Protein AF-A0A154PK71-F1 (afdb_monomer)

Nearest PDB structures (foldseek):
  6tb3-assembly1_N  TM=2.633E-01  e=9.231E+00  Saccharomyces cerevisiae S288C

Mean predicted aligned error: 16.27 Å

Foldseek 3Di:
DDDDDDDPPDDDDDDDPPPPPPPPPDDDDDDDDDDDDDDDPDPPDPQDFADCVLCVPPLRVVFWDDDPDRQWIAGNQLRDIDGRDPVVSVVVCPDPSN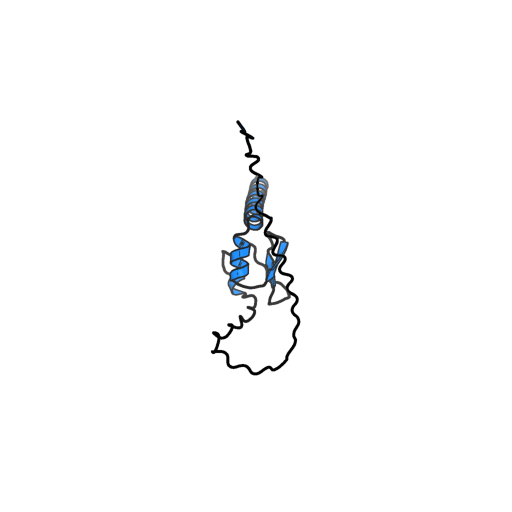VVSVVVVVVVVVVVVVVVVD

Sequence (118 aa):
MNEKSDCDSGMAVPGPSSANKSFDIENDSNNGSSMLSPSPPKKITKRQKFRDAWLQDPNFTSWLQKCENPFRAKCTVCNSIFTAGKSDLLKHMKTVIHRINIQNRIVDEKFRKQYEER

Structure (mmCIF, N/CA/C/O backbone):
data_AF-A0A154PK71-F1
#
_entry.id   AF-A0A154PK71-F1
#
loop_
_atom_site.group_PDB
_atom_site.id
_atom_site.type_symbol
_atom_site.label_atom_id
_atom_site.label_alt_id
_atom_site.label_comp_id
_atom_site.label_asym_id
_atom_site.label_entity_id
_atom_site.label_seq_id
_atom_site.pdbx_PDB_ins_code
_atom_site.Cartn_x
_atom_site.Cartn_y
_atom_site.Cartn_z
_atom_site.occupancy
_atom_site.B_iso_or_equiv
_atom_site.auth_seq_id
_atom_site.auth_comp_id
_atom_site.auth_asym_id
_atom_site.auth_atom_id
_atom_site.pdbx_PDB_model_num
ATOM 1 N N . MET A 1 1 ? 66.478 -0.823 38.690 1.00 44.06 1 MET A N 1
ATOM 2 C CA . MET A 1 1 ? 65.484 -1.751 38.126 1.00 44.06 1 MET A CA 1
ATOM 3 C C . MET A 1 1 ? 64.399 -0.914 37.474 1.00 44.06 1 MET A C 1
ATOM 5 O O . MET A 1 1 ? 63.806 -0.085 38.151 1.00 44.06 1 MET A O 1
ATOM 9 N N . ASN A 1 2 ? 64.260 -1.040 36.154 1.00 45.59 2 ASN A N 1
ATOM 10 C CA . ASN A 1 2 ? 63.160 -0.469 35.380 1.00 45.59 2 ASN A CA 1
ATOM 11 C C . ASN A 1 2 ? 61.887 -1.254 35.680 1.00 45.59 2 ASN A C 1
ATOM 13 O O . ASN A 1 2 ? 61.945 -2.471 35.590 1.00 45.59 2 ASN A O 1
ATOM 17 N N . GLU A 1 3 ? 60.756 -0.578 35.856 1.00 47.34 3 GLU A N 1
ATOM 18 C CA . GLU A 1 3 ? 59.467 -1.104 35.398 1.00 47.34 3 GLU A CA 1
ATOM 19 C C . GLU A 1 3 ? 58.511 0.073 35.159 1.00 47.34 3 GLU A C 1
ATOM 21 O O . GLU A 1 3 ? 57.965 0.682 36.075 1.00 47.34 3 GLU A O 1
ATOM 26 N N . LYS A 1 4 ? 58.417 0.453 33.881 1.00 51.59 4 LYS A N 1
ATOM 27 C CA . LYS A 1 4 ? 57.361 1.294 33.320 1.00 51.59 4 LYS A CA 1
ATOM 28 C C . LYS A 1 4 ? 56.149 0.388 33.122 1.00 51.59 4 LYS A C 1
ATOM 30 O O . LYS A 1 4 ? 56.262 -0.636 32.455 1.00 51.59 4 LYS A O 1
ATOM 35 N N . SER A 1 5 ? 55.021 0.759 33.711 1.00 61.28 5 SER A N 1
ATOM 36 C CA . SER A 1 5 ? 53.728 0.122 33.488 1.00 61.28 5 SER A CA 1
ATOM 37 C C . SER A 1 5 ? 53.016 0.808 32.322 1.00 61.28 5 SER A C 1
ATOM 39 O O . SER A 1 5 ? 52.468 1.898 32.489 1.00 61.28 5 SER A O 1
ATOM 41 N N . ASP A 1 6 ? 53.021 0.163 31.159 1.00 55.19 6 ASP A N 1
ATOM 42 C CA . ASP A 1 6 ? 52.242 0.534 29.977 1.00 55.19 6 ASP A CA 1
ATOM 43 C C . ASP A 1 6 ? 51.052 -0.434 29.825 1.00 55.19 6 ASP A C 1
ATOM 45 O O . ASP A 1 6 ? 51.261 -1.643 29.749 1.00 55.19 6 ASP A O 1
ATOM 49 N N . CYS A 1 7 ? 49.813 0.073 29.751 1.00 50.31 7 CYS A N 1
ATOM 50 C CA . CYS A 1 7 ? 48.718 -0.557 28.987 1.00 50.31 7 CYS A CA 1
ATOM 51 C C . CYS A 1 7 ? 47.533 0.408 28.771 1.00 50.31 7 CYS A C 1
ATOM 53 O O . CYS A 1 7 ? 46.403 0.138 29.172 1.00 50.31 7 CYS A O 1
ATOM 55 N N . ASP A 1 8 ? 47.771 1.531 28.086 1.00 47.09 8 ASP A N 1
ATOM 56 C CA . ASP A 1 8 ? 46.683 2.316 27.487 1.00 47.09 8 ASP A CA 1
ATOM 57 C C . ASP A 1 8 ? 46.187 1.580 26.230 1.00 47.09 8 ASP A C 1
ATOM 59 O O . ASP A 1 8 ? 46.702 1.735 25.122 1.00 47.09 8 ASP A O 1
ATOM 63 N N . SER A 1 9 ? 45.246 0.655 26.426 1.00 60.84 9 SER A N 1
ATOM 64 C CA . SER A 1 9 ? 44.596 -0.056 25.325 1.00 60.84 9 SER A CA 1
ATOM 65 C C . SER A 1 9 ? 43.572 0.867 24.674 1.00 60.84 9 SER A C 1
ATOM 67 O O . SER A 1 9 ? 42.427 0.965 25.117 1.00 60.84 9 SER A O 1
ATOM 69 N N . GLY A 1 10 ? 44.006 1.543 23.611 1.00 48.16 10 GLY A N 1
ATOM 70 C CA . GLY A 1 10 ? 43.154 2.333 22.733 1.00 48.16 10 GLY A CA 1
ATOM 71 C C . GLY A 1 10 ? 41.950 1.534 22.227 1.00 48.16 10 GLY A C 1
ATOM 72 O O . GLY A 1 10 ? 42.079 0.437 21.682 1.00 48.16 10 GLY A O 1
ATOM 73 N N . MET A 1 11 ? 40.757 2.099 22.400 1.00 60.78 11 MET A N 1
ATOM 74 C CA . MET A 1 11 ? 39.516 1.528 21.883 1.00 60.78 11 MET A CA 1
ATOM 75 C C . MET A 1 11 ? 39.379 1.860 20.393 1.00 60.78 11 MET A C 1
ATOM 77 O O . MET A 1 11 ? 39.078 2.993 20.020 1.00 60.78 11 MET A O 1
ATOM 81 N N . ALA A 1 12 ? 39.589 0.867 19.528 1.00 57.91 12 ALA A N 1
ATOM 82 C CA . ALA A 1 12 ? 39.238 0.961 18.117 1.00 57.91 12 ALA A CA 1
ATOM 83 C C . ALA A 1 12 ? 37.707 0.919 17.965 1.00 57.91 12 ALA A C 1
ATOM 85 O O . ALA A 1 12 ? 37.065 -0.085 18.275 1.00 57.91 12 ALA A O 1
ATOM 86 N N . VAL A 1 13 ? 37.117 2.011 17.480 1.00 65.25 13 VAL A N 1
ATOM 87 C CA . VAL A 1 13 ? 35.697 2.062 17.112 1.00 65.25 13 VAL A CA 1
ATOM 88 C C . VAL A 1 13 ? 35.476 1.367 15.757 1.00 65.25 13 VAL A C 1
ATOM 90 O O . VAL A 1 13 ? 36.173 1.685 14.792 1.00 65.25 13 VAL A O 1
ATOM 93 N N . PRO A 1 14 ? 34.517 0.432 15.622 1.00 55.47 14 PRO A N 1
ATOM 94 C CA . PRO A 1 14 ? 34.108 -0.063 14.312 1.00 55.47 14 PRO A CA 1
ATOM 95 C C . PRO A 1 14 ? 33.351 1.042 13.559 1.00 55.47 14 PRO A C 1
ATOM 97 O O . PRO A 1 14 ? 32.361 1.588 14.044 1.00 55.47 14 PRO A O 1
ATOM 100 N N . GLY A 1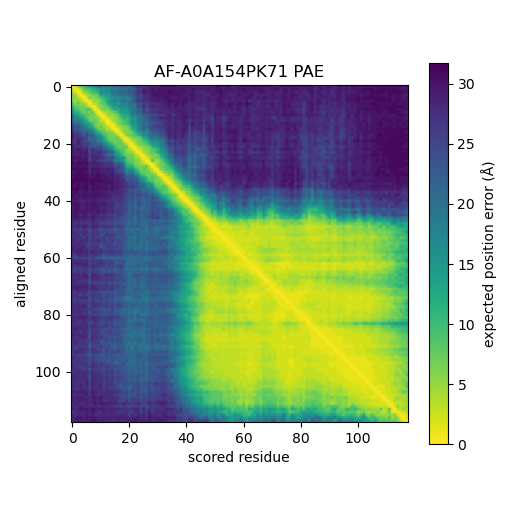 15 ? 33.863 1.397 12.378 1.00 49.34 15 GLY A N 1
ATOM 101 C CA . GLY A 1 15 ? 33.385 2.518 11.572 1.00 49.34 15 GLY A CA 1
ATOM 102 C C . GLY A 1 15 ? 31.966 2.346 11.008 1.00 49.34 15 GLY A C 1
ATOM 103 O O . GLY A 1 15 ? 31.497 1.222 10.808 1.00 49.34 15 GLY A O 1
ATOM 104 N N . PRO A 1 16 ? 31.272 3.453 10.689 1.00 60.41 16 PRO A N 1
ATOM 105 C CA . PRO A 1 16 ? 30.015 3.392 9.964 1.00 60.41 16 PRO A CA 1
ATOM 106 C C . PRO A 1 16 ? 30.269 2.980 8.509 1.00 60.41 16 PRO A C 1
ATOM 108 O O . PRO A 1 16 ? 30.901 3.690 7.725 1.00 60.41 16 PRO A O 1
ATOM 111 N N . SER A 1 17 ? 29.738 1.814 8.147 1.00 56.00 17 SER A N 1
ATOM 112 C CA . SER A 1 17 ? 29.616 1.339 6.772 1.00 56.00 17 SER A CA 1
ATOM 113 C C . SER A 1 17 ? 28.577 2.191 6.029 1.00 56.00 17 SER A C 1
ATOM 115 O O . SER A 1 17 ? 27.419 1.811 5.879 1.00 56.00 17 SER A O 1
ATOM 117 N N . SER A 1 18 ? 28.980 3.381 5.587 1.00 53.34 18 SER A N 1
ATOM 118 C CA . SER A 1 18 ? 28.199 4.199 4.657 1.00 53.34 18 SER A CA 1
ATOM 119 C C . SER A 1 18 ? 28.613 3.846 3.237 1.00 53.34 18 SER A C 1
ATOM 121 O O . SER A 1 18 ? 29.403 4.538 2.608 1.00 53.34 18 SER A O 1
ATOM 123 N N . ALA A 1 19 ? 28.080 2.737 2.727 1.00 53.28 19 ALA A N 1
ATOM 124 C CA . ALA A 1 19 ? 28.101 2.444 1.301 1.00 53.28 19 ALA A CA 1
ATOM 125 C C . ALA A 1 19 ? 27.043 3.311 0.597 1.00 53.28 19 ALA A C 1
ATOM 127 O O . ALA A 1 19 ? 25.947 2.855 0.267 1.00 53.28 19 ALA A O 1
ATOM 128 N N . ASN A 1 20 ? 27.376 4.575 0.363 1.00 59.00 20 ASN A N 1
ATOM 129 C CA . ASN A 1 20 ? 26.742 5.402 -0.655 1.00 59.00 20 ASN A CA 1
ATOM 130 C C . ASN A 1 20 ? 27.105 4.835 -2.036 1.00 59.00 20 ASN A C 1
ATOM 132 O O . ASN A 1 20 ? 28.061 5.254 -2.679 1.00 59.00 20 ASN A O 1
ATOM 136 N N . LYS A 1 21 ? 26.336 3.849 -2.507 1.00 53.25 21 LYS A N 1
ATOM 137 C CA . LYS A 1 21 ? 26.352 3.480 -3.926 1.00 53.25 21 LYS A CA 1
ATOM 138 C C . LYS A 1 21 ? 25.582 4.540 -4.709 1.00 53.25 21 LYS A C 1
ATOM 140 O O . LYS A 1 21 ? 24.389 4.384 -4.965 1.00 53.25 21 LYS A O 1
ATOM 145 N N . SER A 1 22 ? 26.285 5.614 -5.059 1.00 49.53 22 SER A N 1
ATOM 146 C CA . SER A 1 22 ? 25.994 6.418 -6.243 1.00 49.53 22 SER A CA 1
ATOM 147 C C . SER A 1 22 ? 25.923 5.461 -7.432 1.00 49.53 22 SER A C 1
ATOM 149 O O . SER A 1 22 ? 26.888 4.762 -7.735 1.00 49.53 22 SER A O 1
ATOM 151 N N . PHE A 1 23 ? 24.744 5.323 -8.033 1.00 49.03 23 PHE A N 1
ATOM 152 C CA . PHE A 1 23 ? 24.589 4.614 -9.299 1.00 49.03 23 PHE A CA 1
ATOM 153 C C . PHE A 1 23 ? 24.663 5.654 -10.411 1.00 49.03 23 PHE A C 1
ATOM 155 O O . PHE A 1 23 ? 23.636 6.086 -10.931 1.00 49.03 23 PHE A O 1
ATOM 162 N N . ASP A 1 24 ? 25.884 6.047 -10.756 1.00 58.25 24 ASP A N 1
ATOM 163 C CA . ASP A 1 24 ? 26.157 6.716 -12.019 1.00 58.25 24 ASP A CA 1
ATOM 164 C C . ASP A 1 24 ? 26.079 5.646 -13.113 1.00 58.25 24 ASP A C 1
ATOM 166 O O . ASP A 1 24 ? 26.904 4.735 -13.206 1.00 58.25 24 ASP A O 1
ATOM 170 N N . ILE A 1 25 ? 24.992 5.678 -13.884 1.00 61.34 25 ILE A N 1
ATOM 171 C CA . ILE A 1 25 ? 24.861 4.891 -15.109 1.00 61.34 25 ILE A CA 1
ATOM 172 C C . ILE A 1 25 ? 25.498 5.734 -16.210 1.00 61.34 25 ILE A C 1
ATOM 174 O O . ILE A 1 25 ? 24.812 6.487 -16.897 1.00 61.34 25 ILE A O 1
ATOM 178 N N . GLU A 1 26 ? 26.816 5.616 -16.356 1.00 50.03 26 GLU A N 1
ATOM 179 C CA . GLU A 1 26 ? 27.510 6.037 -17.570 1.00 50.03 26 GLU A CA 1
ATOM 180 C C . GLU A 1 26 ? 27.481 4.878 -18.574 1.00 50.03 26 GLU A C 1
ATOM 182 O O . GLU A 1 26 ? 27.973 3.772 -18.334 1.00 50.03 26 GLU A O 1
ATOM 187 N N . ASN A 1 27 ? 26.788 5.126 -19.682 1.00 66.50 27 ASN A N 1
ATOM 188 C CA . ASN A 1 27 ? 26.708 4.259 -20.844 1.00 66.50 27 ASN A CA 1
ATOM 189 C C . ASN A 1 27 ? 27.848 4.638 -21.787 1.00 66.50 27 ASN A C 1
ATOM 191 O O . ASN A 1 27 ? 27.677 5.540 -22.604 1.00 66.50 27 ASN A O 1
ATOM 195 N N . ASP A 1 28 ? 28.962 3.916 -21.701 1.00 48.88 28 ASP A N 1
ATOM 196 C CA . ASP A 1 28 ? 30.014 3.989 -22.708 1.00 48.88 28 ASP A CA 1
ATOM 197 C C . ASP A 1 28 ? 30.233 2.623 -23.357 1.00 48.88 28 ASP A C 1
ATOM 199 O O . ASP A 1 28 ? 30.572 1.621 -22.723 1.00 48.88 28 ASP A O 1
ATOM 203 N N . SER A 1 29 ? 29.964 2.591 -24.660 1.00 70.94 29 SER A N 1
ATOM 204 C CA . SER A 1 29 ? 30.288 1.477 -25.538 1.00 70.94 29 SER A CA 1
ATOM 205 C C . SER A 1 29 ? 31.741 1.623 -25.960 1.00 70.94 29 SER A C 1
ATOM 207 O O . SER A 1 29 ? 32.053 2.511 -26.746 1.00 70.94 29 SER A O 1
ATOM 209 N N . ASN A 1 30 ? 32.627 0.730 -25.518 1.00 64.88 30 ASN A N 1
ATOM 210 C CA . ASN A 1 30 ? 33.881 0.530 -26.236 1.00 64.88 30 ASN A CA 1
ATOM 211 C C . ASN A 1 30 ? 34.349 -0.929 -26.193 1.00 64.88 30 ASN A C 1
ATOM 213 O O . ASN A 1 30 ? 34.361 -1.592 -25.157 1.00 64.88 30 ASN A O 1
ATOM 217 N N . ASN A 1 31 ? 34.679 -1.411 -27.385 1.00 65.38 31 ASN A N 1
ATOM 218 C CA . ASN A 1 31 ? 35.038 -2.764 -27.753 1.00 65.38 31 ASN A CA 1
ATOM 219 C C . ASN A 1 31 ? 36.521 -3.008 -27.438 1.00 65.38 31 ASN A C 1
ATOM 221 O O . ASN A 1 31 ? 37.395 -2.419 -28.067 1.00 65.38 31 ASN A O 1
ATOM 225 N N . GLY A 1 32 ? 36.798 -3.893 -26.483 1.00 49.69 32 GLY A N 1
ATOM 226 C CA . GLY A 1 32 ? 38.145 -4.343 -26.146 1.00 49.69 32 GLY A CA 1
ATOM 227 C C . GLY A 1 32 ? 38.163 -5.856 -25.994 1.00 49.69 32 GLY A C 1
ATOM 228 O O . GLY A 1 32 ? 37.768 -6.389 -24.960 1.00 49.69 32 GLY A O 1
ATOM 229 N N . SER A 1 33 ? 38.596 -6.547 -27.046 1.00 61.94 33 SER A N 1
ATOM 230 C CA . SER A 1 33 ? 38.789 -7.994 -27.084 1.00 61.94 33 SER A CA 1
ATOM 231 C C . SER A 1 33 ? 39.767 -8.448 -26.000 1.00 61.94 33 SER A C 1
ATOM 233 O O . SER A 1 33 ? 40.954 -8.133 -26.055 1.00 61.94 33 SER A O 1
ATOM 235 N N . SER A 1 34 ? 39.299 -9.244 -25.042 1.00 59.84 34 SER A N 1
ATOM 236 C CA . SER A 1 34 ? 40.183 -10.065 -24.220 1.00 59.84 34 SER A CA 1
ATOM 237 C C . SER A 1 34 ? 39.478 -11.354 -23.827 1.00 59.84 34 SER A C 1
ATOM 239 O O . SER A 1 34 ? 38.333 -11.348 -23.376 1.00 59.84 34 SER A O 1
ATOM 241 N N . MET A 1 35 ? 40.167 -12.462 -24.081 1.00 58.62 35 MET A N 1
ATOM 242 C CA . MET A 1 35 ? 39.766 -13.837 -23.804 1.00 58.62 35 MET A CA 1
ATOM 243 C C . MET A 1 35 ? 39.357 -13.990 -22.334 1.00 58.62 35 MET A C 1
ATOM 245 O O . MET A 1 35 ? 40.211 -14.129 -21.463 1.00 58.62 35 MET A O 1
ATOM 249 N N . LEU A 1 36 ? 38.054 -13.972 -22.054 1.00 60.50 36 LEU A N 1
ATOM 250 C CA . LEU A 1 36 ? 37.491 -14.272 -20.742 1.00 60.50 36 LEU A CA 1
ATOM 251 C C . LEU A 1 36 ? 36.309 -15.221 -20.924 1.00 60.50 36 LEU A C 1
ATOM 253 O O . LEU A 1 36 ? 35.392 -14.976 -21.708 1.00 60.50 36 LEU A O 1
ATOM 257 N N . SER A 1 37 ? 36.374 -16.326 -20.194 1.00 65.19 37 SER A N 1
ATOM 258 C CA . SER A 1 37 ? 35.378 -17.386 -20.088 1.00 65.19 37 SER A CA 1
ATOM 259 C C . SER A 1 37 ? 33.951 -16.821 -19.995 1.00 65.19 37 SER A C 1
ATOM 261 O O . SER A 1 37 ? 33.750 -15.822 -19.296 1.00 65.19 37 SER A O 1
ATOM 263 N N . PRO A 1 38 ? 32.941 -17.432 -20.649 1.00 63.03 38 PRO A N 1
ATOM 264 C CA . PRO A 1 38 ? 31.587 -16.891 -20.662 1.00 63.03 38 PRO A CA 1
ATOM 265 C C . PRO A 1 38 ? 31.026 -16.837 -19.237 1.00 63.03 38 PRO A C 1
ATOM 267 O O . PRO A 1 38 ? 30.623 -17.845 -18.657 1.00 63.03 38 PRO A O 1
ATOM 270 N N . SER A 1 39 ? 31.009 -15.633 -18.664 1.00 65.56 39 SER A N 1
ATOM 271 C CA . SER A 1 39 ? 30.249 -15.339 -17.454 1.00 65.56 39 SER A CA 1
ATOM 272 C C . SER A 1 39 ? 28.777 -15.672 -17.710 1.00 65.56 39 SER A C 1
ATOM 274 O O . SER A 1 39 ? 28.288 -15.388 -18.810 1.00 65.56 39 SER A O 1
ATOM 276 N N . PRO A 1 40 ? 28.044 -16.241 -16.732 1.00 73.00 40 PRO A N 1
ATOM 277 C CA . PRO A 1 40 ? 26.634 -16.554 -16.909 1.00 73.00 40 PRO A CA 1
ATOM 278 C C . PRO A 1 40 ? 25.890 -15.313 -17.417 1.00 73.00 40 PRO A C 1
ATOM 280 O O . PRO A 1 40 ? 26.045 -14.238 -16.824 1.00 73.00 40 PRO A O 1
ATOM 283 N N . PRO A 1 41 ? 25.109 -15.420 -18.505 1.00 69.50 41 PRO A N 1
ATOM 284 C CA . PRO A 1 41 ? 24.452 -14.267 -19.097 1.00 69.50 41 PRO A CA 1
ATOM 285 C C . PRO A 1 41 ? 23.619 -13.551 -18.032 1.00 69.50 41 PRO A C 1
ATOM 287 O O . PRO A 1 41 ? 22.759 -14.153 -17.378 1.00 69.50 41 PRO A O 1
ATOM 290 N N . LYS A 1 42 ? 23.898 -12.255 -17.832 1.00 67.38 42 LYS A N 1
ATOM 291 C CA . LYS A 1 42 ? 23.128 -11.397 -16.927 1.00 67.38 42 LYS A CA 1
ATOM 292 C C . LYS A 1 42 ? 21.671 -11.446 -17.387 1.00 67.38 42 LYS A C 1
ATOM 294 O O . LYS A 1 42 ? 21.338 -10.986 -18.476 1.00 67.38 42 LYS A O 1
ATOM 299 N N . LYS A 1 43 ? 20.801 -12.051 -16.574 1.00 71.44 43 LYS A N 1
ATOM 300 C CA . LYS A 1 43 ? 19.378 -12.206 -16.893 1.00 71.44 43 LYS A CA 1
ATOM 301 C C . LYS A 1 43 ? 18.751 -10.815 -16.973 1.00 71.44 43 LYS A C 1
ATOM 303 O O . LYS A 1 43 ? 18.599 -10.153 -15.950 1.00 71.44 43 LYS A O 1
ATOM 308 N N . ILE A 1 44 ? 18.386 -10.379 -18.177 1.00 69.69 44 ILE A N 1
ATOM 309 C CA . ILE A 1 44 ? 17.643 -9.134 -18.384 1.00 69.69 44 ILE A CA 1
ATOM 310 C C . ILE A 1 44 ? 16.251 -9.327 -17.773 1.00 69.69 44 ILE A C 1
ATOM 312 O O . ILE A 1 44 ? 15.388 -10.003 -18.339 1.00 69.69 44 ILE A O 1
ATOM 316 N N . THR A 1 45 ? 16.028 -8.763 -16.588 1.00 66.00 45 THR A N 1
ATOM 317 C CA . THR A 1 45 ? 14.718 -8.765 -15.940 1.00 66.00 45 THR A CA 1
ATOM 318 C C . THR A 1 45 ? 13.824 -7.750 -16.645 1.00 66.00 45 THR A C 1
ATOM 320 O O . THR A 1 45 ? 13.959 -6.536 -16.496 1.00 66.00 45 THR A O 1
ATOM 323 N N . LYS A 1 46 ? 12.897 -8.249 -17.467 1.00 69.88 46 LYS A N 1
ATOM 324 C CA . LYS A 1 46 ? 11.893 -7.404 -18.123 1.00 69.88 46 LYS A CA 1
ATOM 325 C C . LYS A 1 46 ? 11.058 -6.694 -17.053 1.00 69.88 46 LYS A C 1
ATOM 327 O O . LYS A 1 46 ? 10.566 -7.336 -16.125 1.00 69.88 46 LYS A O 1
ATOM 332 N N . ARG A 1 47 ? 10.873 -5.375 -17.195 1.00 72.25 47 ARG A N 1
ATOM 333 C CA . ARG A 1 47 ? 9.990 -4.593 -16.316 1.00 72.25 47 ARG A CA 1
ATOM 334 C C . ARG A 1 47 ? 8.570 -5.147 -16.421 1.00 72.25 47 ARG A C 1
ATOM 336 O O . ARG A 1 47 ? 7.999 -5.198 -17.511 1.00 72.25 47 ARG A O 1
ATOM 343 N N . GLN A 1 48 ? 8.015 -5.583 -15.295 1.00 82.38 48 GLN A N 1
ATOM 344 C CA . GLN A 1 48 ? 6.671 -6.140 -15.260 1.00 82.38 48 GLN A CA 1
ATOM 345 C C . GLN A 1 48 ? 5.634 -5.013 -15.278 1.00 82.38 48 GLN A C 1
ATOM 347 O O . GLN A 1 48 ? 5.777 -4.016 -14.573 1.00 82.38 48 GLN A O 1
ATOM 352 N N . LYS A 1 49 ? 4.597 -5.176 -16.103 1.00 87.00 49 LYS A N 1
ATOM 353 C CA . LYS A 1 49 ? 3.425 -4.297 -16.101 1.00 87.00 49 LYS A CA 1
ATOM 354 C C . LYS A 1 49 ? 2.503 -4.652 -14.934 1.00 87.00 49 LYS A C 1
ATOM 356 O O . LYS A 1 49 ? 2.443 -5.813 -14.515 1.00 87.00 49 LYS A O 1
ATOM 361 N N . PHE A 1 50 ? 1.758 -3.659 -14.468 1.00 89.94 50 PHE A N 1
ATOM 362 C CA . PHE A 1 50 ? 0.654 -3.824 -13.538 1.00 89.94 50 PHE A CA 1
ATOM 363 C C . PHE A 1 50 ? -0.332 -4.858 -14.080 1.00 89.94 50 PHE A C 1
ATOM 365 O O . PHE A 1 50 ? -0.692 -4.823 -15.258 1.00 89.94 50 PHE A O 1
ATOM 372 N N . ARG A 1 51 ? -0.743 -5.798 -13.227 1.00 90.31 51 ARG A N 1
ATOM 373 C CA . ARG A 1 51 ? -1.728 -6.822 -13.579 1.00 90.31 51 ARG A CA 1
ATOM 374 C C . ARG A 1 51 ? -3.035 -6.511 -12.877 1.00 90.31 51 ARG A C 1
ATOM 376 O O . ARG A 1 51 ? -3.074 -6.498 -11.652 1.00 90.31 51 ARG A O 1
ATOM 383 N N . ASP A 1 52 ? -4.102 -6.361 -13.653 1.00 89.69 52 ASP A N 1
ATOM 384 C CA . ASP A 1 52 ? -5.441 -6.109 -13.108 1.00 89.69 52 ASP A CA 1
ATOM 385 C C . ASP A 1 52 ? -5.944 -7.276 -12.238 1.00 89.69 52 ASP A C 1
ATOM 387 O O . ASP A 1 52 ? -6.719 -7.059 -11.317 1.00 89.69 52 ASP A O 1
ATOM 391 N N . ALA A 1 53 ? -5.417 -8.493 -12.429 1.00 91.38 53 ALA A N 1
ATOM 392 C CA . ALA A 1 53 ? -5.669 -9.629 -11.537 1.00 91.38 53 ALA A CA 1
ATOM 393 C C . ALA A 1 53 ? -5.317 -9.332 -10.063 1.00 9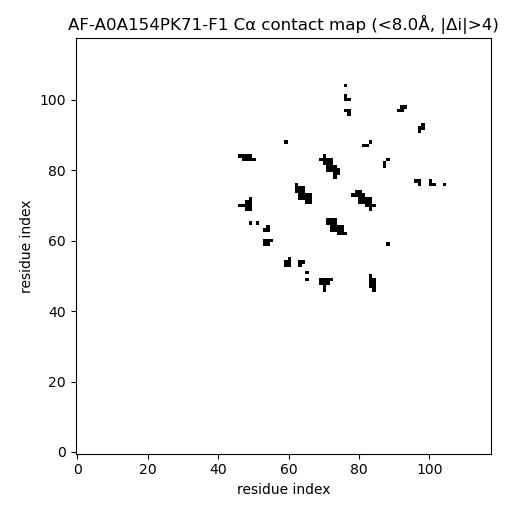1.38 53 ALA A C 1
ATOM 395 O O . ALA A 1 53 ? -5.997 -9.815 -9.166 1.00 91.38 53 ALA A O 1
ATOM 396 N N . TRP A 1 54 ? -4.316 -8.483 -9.794 1.00 92.00 54 TRP A N 1
ATOM 397 C CA . TRP A 1 54 ? -3.972 -8.092 -8.421 1.00 92.00 54 TRP A CA 1
ATOM 398 C C . TRP A 1 54 ? -5.035 -7.219 -7.758 1.00 92.00 54 TRP A C 1
ATOM 400 O O . TRP A 1 54 ? -5.069 -7.136 -6.538 1.00 92.00 54 TRP A O 1
ATOM 410 N N . LEU A 1 55 ? -5.902 -6.571 -8.537 1.00 91.44 55 LEU A N 1
ATOM 411 C CA . LEU A 1 55 ? -7.049 -5.837 -8.000 1.00 91.44 55 LEU A CA 1
ATOM 412 C C . LEU A 1 55 ? -8.191 -6.771 -7.586 1.00 91.44 55 LEU A C 1
ATOM 414 O O . LEU A 1 55 ? -9.103 -6.326 -6.910 1.00 91.44 55 LEU A O 1
ATOM 418 N N . GLN A 1 56 ? -8.157 -8.040 -7.994 1.00 91.25 56 GLN A N 1
ATOM 419 C CA . GLN A 1 56 ? -9.133 -9.053 -7.583 1.00 91.25 56 GLN A CA 1
ATOM 420 C C . GLN A 1 56 ? -8.616 -9.894 -6.411 1.00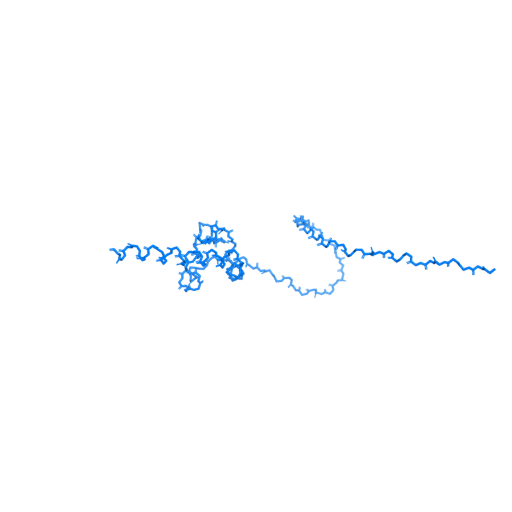 91.25 56 GLN A C 1
ATOM 422 O O . GLN A 1 56 ? -9.395 -10.505 -5.685 1.00 91.25 56 GLN A O 1
ATOM 427 N N . ASP A 1 57 ? -7.298 -9.914 -6.203 1.00 89.50 57 ASP A N 1
ATOM 428 C CA . ASP A 1 57 ? -6.687 -10.628 -5.091 1.00 89.50 57 ASP A CA 1
ATOM 429 C C . ASP A 1 57 ? -7.043 -9.938 -3.757 1.00 89.50 57 ASP A C 1
ATOM 431 O O . ASP A 1 57 ? -6.663 -8.778 -3.551 1.00 89.50 57 ASP A O 1
ATOM 435 N N . PRO A 1 58 ? -7.669 -10.641 -2.791 1.00 88.06 58 PRO A N 1
ATOM 436 C CA . PRO A 1 58 ? -8.080 -10.053 -1.511 1.00 88.06 58 PRO A CA 1
ATOM 437 C C . PRO A 1 58 ? -6.897 -9.512 -0.695 1.00 88.06 58 PRO A C 1
ATOM 439 O O . PRO A 1 58 ? -7.046 -8.586 0.094 1.00 88.06 58 PRO A O 1
ATOM 442 N N . ASN A 1 59 ? -5.695 -10.045 -0.928 1.00 87.50 59 ASN A N 1
ATOM 443 C CA . ASN A 1 59 ? -4.471 -9.615 -0.251 1.00 87.50 59 ASN A CA 1
ATOM 444 C C . ASN A 1 59 ? -3.968 -8.235 -0.706 1.00 87.50 59 ASN A C 1
ATOM 446 O O . ASN A 1 59 ? -3.222 -7.576 0.021 1.00 87.50 59 ASN A O 1
ATOM 450 N N . PHE A 1 60 ? -4.325 -7.809 -1.919 1.00 91.44 60 PHE A N 1
ATOM 451 C CA . PHE A 1 60 ? -3.828 -6.567 -2.509 1.00 91.44 60 PHE A CA 1
ATOM 452 C C . PHE A 1 60 ? -4.949 -5.549 -2.726 1.00 91.44 60 PHE A C 1
ATOM 454 O O . PHE A 1 60 ? -4.729 -4.364 -2.490 1.00 91.44 60 PHE A O 1
ATOM 461 N N . THR A 1 61 ? -6.157 -5.986 -3.095 1.00 92.19 61 THR A N 1
ATOM 462 C CA . THR A 1 61 ? -7.290 -5.106 -3.432 1.00 92.19 61 THR A CA 1
ATOM 463 C C . THR A 1 61 ? -7.642 -4.084 -2.353 1.00 92.19 61 THR A C 1
ATOM 465 O O . THR A 1 61 ? -8.144 -3.012 -2.678 1.00 92.19 61 THR A O 1
ATOM 468 N N . SER A 1 62 ? -7.399 -4.380 -1.073 1.00 90.94 62 SER A N 1
ATOM 469 C CA . SER A 1 62 ? -7.780 -3.482 0.021 1.00 90.94 62 SER A CA 1
ATOM 470 C C . SER A 1 62 ? -6.993 -2.168 0.023 1.00 90.94 62 SER A C 1
ATOM 472 O O . SER A 1 62 ? -7.476 -1.167 0.553 1.00 90.94 62 SER A O 1
ATOM 474 N N . TRP A 1 63 ? -5.784 -2.157 -0.545 1.00 94.25 63 TRP A N 1
ATOM 475 C CA . TRP A 1 63 ? -4.867 -1.013 -0.495 1.00 94.25 63 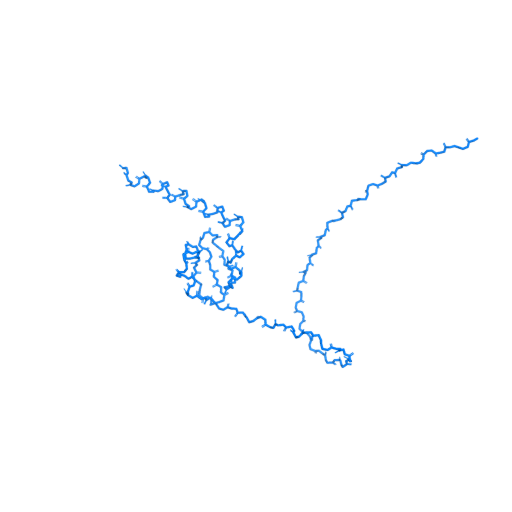TRP A CA 1
ATOM 476 C C . TRP A 1 63 ? -4.193 -0.688 -1.835 1.00 94.25 63 TRP A C 1
ATOM 478 O O . TRP A 1 63 ? -3.642 0.403 -1.986 1.00 94.25 63 TRP A O 1
ATOM 488 N N . LEU A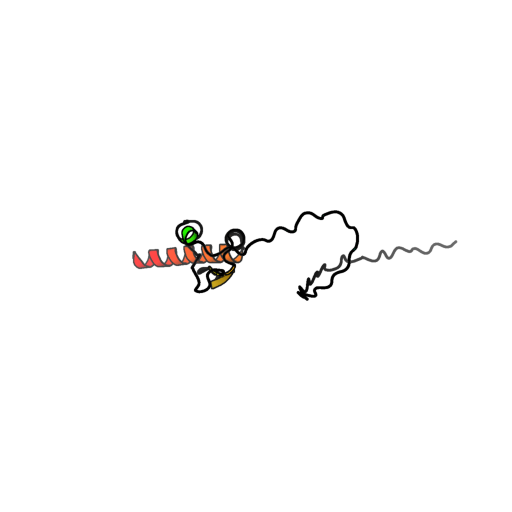 1 64 ? -4.200 -1.609 -2.799 1.00 95.12 64 LEU A N 1
ATOM 489 C CA . LEU A 1 64 ? -3.579 -1.444 -4.108 1.00 95.12 64 LEU A CA 1
ATOM 490 C C . LEU A 1 64 ? -4.527 -0.728 -5.073 1.00 95.12 64 LEU A C 1
ATOM 492 O O . LEU A 1 64 ? -5.668 -1.137 -5.259 1.00 95.12 64 LEU A O 1
ATOM 496 N N . GLN A 1 65 ? -4.015 0.288 -5.760 1.00 94.12 65 GLN A N 1
ATOM 497 C CA . GLN A 1 65 ? -4.733 1.027 -6.789 1.00 94.12 65 GLN A CA 1
ATOM 498 C C . GLN A 1 65 ? -3.895 1.140 -8.067 1.00 94.12 65 GLN A C 1
ATOM 500 O O . GLN A 1 65 ? -2.671 1.317 -8.029 1.00 94.12 65 GLN A O 1
ATOM 505 N N . LYS A 1 66 ? -4.572 1.063 -9.215 1.00 92.81 66 LYS A N 1
ATOM 506 C CA . LYS A 1 66 ? -3.975 1.284 -10.535 1.00 92.81 66 LYS A CA 1
ATOM 507 C C . LYS A 1 66 ? -3.625 2.764 -10.730 1.00 92.81 66 LYS A C 1
ATOM 509 O O . LYS A 1 66 ? -4.363 3.650 -10.301 1.00 92.81 66 LYS A O 1
ATOM 514 N N . CYS A 1 67 ? -2.498 3.023 -11.384 1.00 90.19 67 CYS A N 1
ATOM 515 C CA . CYS A 1 67 ? -2.106 4.356 -11.839 1.00 90.19 67 CYS A CA 1
ATOM 516 C C . CYS A 1 67 ? -2.297 4.485 -13.354 1.00 90.19 67 CYS A C 1
ATOM 518 O O . CYS A 1 67 ? -2.383 3.481 -14.056 1.00 90.19 67 CYS A O 1
ATOM 520 N N . GLU A 1 68 ? -2.271 5.719 -13.859 1.00 89.50 68 GLU A N 1
ATOM 521 C CA . GLU A 1 68 ? -2.219 6.005 -15.301 1.00 89.50 68 GLU A CA 1
ATOM 522 C C . GLU A 1 68 ? -1.011 5.324 -15.967 1.00 89.50 68 GLU A C 1
ATOM 524 O O . GLU A 1 68 ? -1.111 4.736 -17.041 1.00 89.50 68 GLU A O 1
ATOM 529 N N . ASN A 1 69 ? 0.126 5.308 -15.266 1.00 89.19 69 ASN A N 1
ATOM 530 C CA . ASN A 1 69 ? 1.322 4.608 -15.708 1.00 89.19 69 ASN A CA 1
ATOM 531 C C . ASN A 1 69 ? 1.196 3.086 -15.499 1.00 89.19 69 ASN A C 1
ATOM 533 O O . ASN A 1 69 ? 1.169 2.643 -14.348 1.00 89.19 69 ASN A O 1
ATOM 537 N N . PRO A 1 70 ? 1.279 2.252 -16.557 1.00 87.44 70 PRO A N 1
ATOM 538 C CA . PRO A 1 70 ? 1.097 0.800 -16.452 1.00 87.44 70 PRO A CA 1
ATOM 539 C C . PRO A 1 70 ? 2.246 0.080 -15.733 1.00 87.44 70 PRO A C 1
ATOM 541 O O . PRO A 1 70 ? 2.160 -1.114 -15.476 1.00 87.44 70 PRO A O 1
ATOM 544 N N . PHE A 1 71 ? 3.341 0.775 -15.423 1.00 89.75 71 PHE A N 1
ATOM 545 C CA . PHE A 1 71 ? 4.483 0.240 -14.674 1.00 89.75 71 PHE A CA 1
ATOM 546 C C . PHE A 1 71 ? 4.516 0.717 -13.221 1.00 89.75 71 PHE A C 1
ATOM 548 O O . PHE A 1 71 ? 5.466 0.410 -12.500 1.00 89.75 71 PHE A O 1
ATOM 555 N N . ARG A 1 72 ? 3.511 1.484 -12.788 1.00 92.88 72 ARG A N 1
ATOM 556 C CA . ARG A 1 72 ? 3.410 1.999 -11.425 1.00 92.88 72 ARG A CA 1
ATOM 557 C C . ARG A 1 72 ? 2.101 1.569 -10.780 1.00 92.88 72 ARG A C 1
ATOM 559 O O . ARG A 1 72 ? 1.100 1.347 -11.454 1.00 92.88 72 ARG A O 1
ATOM 566 N N . ALA A 1 73 ? 2.143 1.444 -9.467 1.00 93.62 73 ALA A N 1
ATOM 567 C CA . ALA A 1 73 ? 0.997 1.183 -8.618 1.00 93.62 73 ALA A CA 1
ATOM 568 C C . ALA A 1 73 ? 0.978 2.205 -7.484 1.00 93.62 73 ALA A C 1
ATOM 570 O O . ALA A 1 73 ? 2.034 2.686 -7.061 1.00 93.62 73 ALA A O 1
ATOM 571 N N . LYS A 1 74 ? -0.215 2.520 -6.984 1.00 95.31 74 LYS A N 1
ATOM 572 C CA . LYS A 1 74 ? -0.402 3.391 -5.826 1.00 95.31 74 LYS A CA 1
ATOM 573 C C . LYS A 1 74 ? -0.916 2.572 -4.652 1.00 95.31 74 LYS A C 1
ATOM 575 O O . LYS A 1 74 ? -1.809 1.747 -4.812 1.00 95.31 74 LYS A O 1
ATOM 580 N N . CYS A 1 75 ? -0.366 2.820 -3.472 1.00 95.81 75 CYS A N 1
ATOM 581 C CA . CYS A 1 75 ? -0.943 2.362 -2.219 1.00 95.81 75 CYS A CA 1
ATOM 582 C C . CYS A 1 75 ? -1.866 3.454 -1.675 1.00 95.81 75 CYS A C 1
ATOM 584 O O . CYS A 1 75 ? -1.413 4.575 -1.446 1.00 95.81 75 CYS A O 1
ATOM 586 N N . THR A 1 76 ? -3.143 3.152 -1.460 1.00 94.94 76 THR A N 1
ATOM 587 C CA . THR A 1 76 ? -4.113 4.105 -0.891 1.00 94.94 76 THR A CA 1
ATOM 588 C C . THR A 1 76 ? -3.872 4.344 0.597 1.00 94.94 76 THR A C 1
ATOM 590 O O . THR A 1 76 ? -4.082 5.445 1.085 1.00 94.94 76 THR A O 1
ATOM 593 N N . VAL A 1 77 ? -3.348 3.336 1.295 1.00 95.19 77 VAL A N 1
ATOM 594 C CA . VAL A 1 77 ? -3.097 3.355 2.744 1.00 95.19 77 VAL A CA 1
ATOM 595 C C . VAL A 1 77 ? -1.802 4.096 3.100 1.00 95.19 77 VAL A C 1
ATOM 597 O O . VAL A 1 77 ? -1.723 4.784 4.113 1.00 95.19 77 VAL A O 1
ATOM 600 N N . CYS A 1 78 ? -0.775 3.988 2.258 1.00 94.44 78 CYS A N 1
ATOM 601 C CA . CYS A 1 78 ? 0.496 4.703 2.429 1.00 94.44 78 CYS A CA 1
ATOM 602 C C . CYS A 1 78 ? 0.564 6.000 1.606 1.00 94.44 78 CYS A C 1
ATOM 604 O O . CYS A 1 78 ? 1.549 6.724 1.705 1.00 94.44 78 CYS A O 1
ATOM 606 N N . ASN A 1 79 ? -0.426 6.247 0.739 1.00 93.88 79 ASN A N 1
ATOM 607 C CA . ASN A 1 79 ? -0.447 7.306 -0.276 1.00 93.88 79 ASN A CA 1
ATOM 608 C C . ASN A 1 79 ? 0.851 7.410 -1.110 1.00 93.88 79 ASN A C 1
ATOM 610 O O . ASN A 1 79 ? 1.251 8.493 -1.531 1.00 93.88 79 ASN A O 1
ATOM 614 N N . SER A 1 80 ? 1.518 6.280 -1.360 1.00 92.94 80 SER A N 1
ATOM 615 C CA . SER A 1 80 ? 2.801 6.224 -2.066 1.00 92.94 80 SER A CA 1
ATOM 616 C C . SER A 1 80 ? 2.683 5.509 -3.410 1.00 92.94 80 SER A C 1
ATOM 618 O O . SER A 1 80 ? 1.866 4.601 -3.581 1.00 92.94 80 SER A O 1
ATOM 620 N N . ILE A 1 81 ? 3.496 5.934 -4.381 1.00 93.88 81 ILE A N 1
ATOM 621 C CA . ILE A 1 81 ? 3.561 5.345 -5.724 1.00 93.88 81 ILE A CA 1
ATOM 622 C C . ILE A 1 81 ? 4.857 4.545 -5.842 1.00 93.88 81 ILE A C 1
ATOM 624 O O . ILE A 1 81 ? 5.934 5.058 -5.549 1.00 93.88 81 ILE A O 1
ATOM 628 N N . PHE A 1 82 ? 4.763 3.302 -6.300 1.00 92.00 82 PHE A N 1
ATOM 629 C CA . PHE A 1 82 ? 5.899 2.391 -6.437 1.00 92.00 82 PHE A CA 1
ATOM 630 C C . PHE A 1 82 ? 5.802 1.569 -7.730 1.00 92.00 82 PHE A C 1
ATOM 632 O O . PHE A 1 82 ? 4.816 1.645 -8.466 1.00 92.00 82 PHE A O 1
ATOM 639 N N . THR A 1 83 ? 6.854 0.816 -8.052 1.00 91.81 83 THR A N 1
ATOM 640 C CA . THR A 1 83 ? 6.917 -0.008 -9.268 1.00 91.81 83 THR A CA 1
ATOM 641 C C . THR A 1 83 ? 5.907 -1.154 -9.209 1.00 91.81 83 THR A C 1
ATOM 643 O O . THR A 1 83 ? 5.802 -1.851 -8.203 1.00 91.81 83 THR A O 1
ATOM 646 N N . ALA A 1 84 ? 5.194 -1.391 -10.310 1.00 88.44 84 ALA A N 1
ATOM 647 C CA . ALA A 1 84 ? 4.178 -2.434 -10.440 1.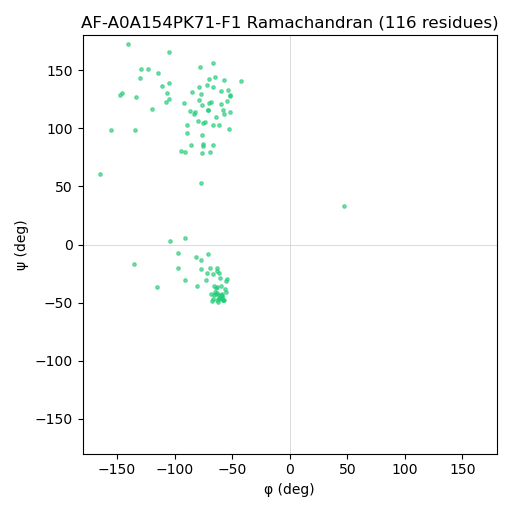00 88.44 84 ALA A CA 1
ATOM 648 C C . ALA A 1 84 ? 4.775 -3.849 -10.625 1.00 88.44 84 ALA A C 1
ATOM 650 O O . ALA A 1 84 ? 4.441 -4.572 -11.567 1.00 88.44 84 ALA A O 1
ATOM 651 N N . GLY A 1 85 ? 5.675 -4.253 -9.728 1.00 90.44 85 GLY A N 1
ATOM 652 C CA . GLY A 1 85 ? 6.266 -5.589 -9.675 1.00 90.44 85 GLY A CA 1
ATOM 653 C C . GLY A 1 85 ? 5.684 -6.419 -8.533 1.00 90.44 85 GLY A C 1
ATOM 654 O O . GLY A 1 85 ? 5.531 -5.928 -7.420 1.00 90.44 85 GLY A O 1
ATOM 655 N N . LYS A 1 86 ? 5.405 -7.712 -8.760 1.00 88.94 86 LYS A N 1
ATOM 656 C CA . LYS A 1 86 ? 4.849 -8.590 -7.706 1.00 88.94 86 LYS A CA 1
ATOM 657 C C . LYS A 1 86 ? 5.729 -8.607 -6.448 1.00 88.94 86 LYS A C 1
ATOM 659 O O . LYS A 1 86 ? 5.221 -8.560 -5.333 1.00 88.94 86 LYS A O 1
ATOM 664 N N . SER A 1 87 ? 7.048 -8.644 -6.628 1.00 91.25 87 SER A N 1
ATOM 665 C CA . SER A 1 87 ? 8.010 -8.587 -5.524 1.00 91.25 87 SER A CA 1
ATOM 666 C C . SER A 1 87 ? 7.947 -7.262 -4.767 1.00 91.25 87 SER A C 1
ATOM 668 O O . SER A 1 87 ? 8.065 -7.265 -3.546 1.00 91.25 87 SER A O 1
ATOM 670 N N . ASP A 1 88 ? 7.737 -6.147 -5.467 1.00 91.56 88 ASP A N 1
ATOM 671 C CA . ASP A 1 88 ? 7.605 -4.821 -4.862 1.00 91.56 88 ASP A CA 1
ATOM 672 C C . ASP A 1 88 ? 6.316 -4.710 -4.046 1.00 91.56 88 ASP A C 1
ATOM 674 O O . ASP A 1 88 ? 6.368 -4.250 -2.910 1.00 91.56 88 ASP A O 1
ATOM 678 N N . LEU A 1 89 ? 5.191 -5.232 -4.554 1.00 92.81 89 LEU A N 1
ATOM 679 C CA . LEU A 1 89 ? 3.928 -5.318 -3.806 1.00 92.81 89 LEU A CA 1
ATOM 680 C C . LEU A 1 89 ? 4.107 -6.114 -2.501 1.00 92.81 89 LEU A C 1
ATOM 682 O O . LEU A 1 89 ? 3.715 -5.659 -1.426 1.00 92.81 89 LEU A O 1
ATOM 686 N N . LEU A 1 90 ? 4.745 -7.287 -2.581 1.00 93.06 90 LEU A N 1
ATOM 687 C CA . LEU A 1 90 ? 4.990 -8.143 -1.415 1.00 93.06 90 LEU A CA 1
ATOM 688 C C . LEU A 1 90 ? 5.936 -7.492 -0.400 1.00 93.06 90 LEU A C 1
ATOM 690 O O . LEU A 1 90 ? 5.716 -7.611 0.805 1.00 93.06 90 LEU A O 1
ATOM 694 N N . LYS A 1 91 ? 6.993 -6.818 -0.866 1.00 94.25 91 LYS A N 1
ATOM 695 C CA . LYS A 1 91 ? 7.910 -6.071 0.006 1.00 94.25 91 LYS A CA 1
ATOM 696 C C . LYS A 1 91 ? 7.197 -4.894 0.663 1.00 94.25 91 LYS A C 1
ATOM 698 O O . LYS A 1 91 ? 7.347 -4.711 1.866 1.00 94.25 91 LYS A O 1
ATOM 703 N N . HIS A 1 92 ? 6.396 -4.150 -0.099 1.00 95.19 92 HIS A N 1
ATOM 704 C CA . HIS A 1 92 ? 5.640 -3.002 0.391 1.00 95.19 92 HIS A CA 1
ATOM 705 C C . HIS A 1 92 ? 4.699 -3.392 1.535 1.00 95.19 92 HIS A C 1
ATOM 707 O O . HIS A 1 92 ? 4.742 -2.773 2.597 1.00 95.19 92 HIS A O 1
ATOM 713 N N . MET A 1 93 ? 3.928 -4.469 1.366 1.00 93.75 93 MET A N 1
ATOM 714 C CA . MET A 1 93 ? 2.989 -4.951 2.385 1.00 93.75 93 MET A CA 1
ATOM 715 C C . MET A 1 93 ? 3.679 -5.342 3.704 1.00 93.75 93 MET A C 1
ATOM 717 O O . MET A 1 93 ? 3.097 -5.237 4.781 1.00 93.75 93 MET A O 1
ATOM 721 N N . LYS A 1 94 ? 4.944 -5.773 3.638 1.00 94.25 94 LYS A N 1
ATOM 722 C CA . LYS A 1 94 ? 5.743 -6.144 4.816 1.00 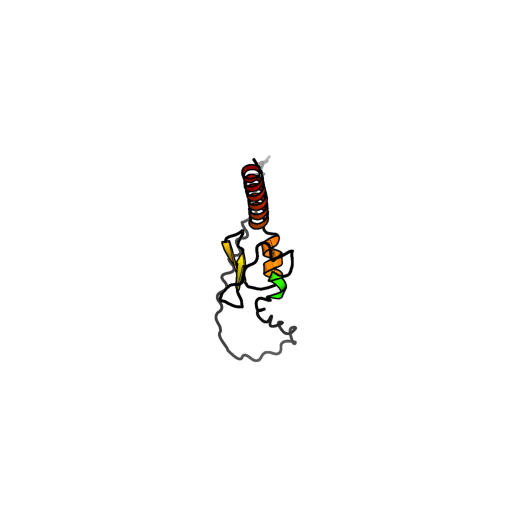94.25 94 LYS A CA 1
ATOM 723 C C . LYS A 1 94 ? 6.362 -4.946 5.537 1.00 94.25 94 LYS A C 1
ATOM 725 O O . LYS A 1 94 ? 6.895 -5.122 6.631 1.00 94.25 94 LYS A O 1
ATOM 730 N N . THR A 1 95 ? 6.327 -3.749 4.950 1.00 96.31 95 THR A N 1
ATOM 731 C CA . THR A 1 95 ? 6.908 -2.561 5.587 1.00 96.31 95 THR A CA 1
ATOM 732 C C . THR A 1 95 ? 6.161 -2.205 6.872 1.00 96.31 95 THR A C 1
ATOM 734 O O . THR A 1 95 ? 4.943 -2.354 6.970 1.00 96.31 95 THR A O 1
ATOM 737 N N . VAL A 1 96 ? 6.900 -1.714 7.871 1.00 96.50 96 VAL A N 1
ATOM 738 C CA . VAL A 1 96 ? 6.330 -1.321 9.171 1.00 96.50 96 VAL A CA 1
ATOM 739 C C . VAL A 1 96 ? 5.281 -0.223 8.995 1.00 96.50 96 VAL A C 1
ATOM 741 O O . VAL A 1 96 ? 4.192 -0.328 9.547 1.00 96.50 96 VAL A O 1
ATOM 744 N N . ILE A 1 97 ? 5.576 0.770 8.150 1.00 95.69 97 ILE A N 1
ATOM 745 C CA . ILE A 1 97 ? 4.669 1.882 7.836 1.00 95.69 97 ILE A CA 1
ATOM 746 C C . ILE A 1 97 ? 3.340 1.355 7.286 1.00 95.69 97 ILE A C 1
ATOM 748 O O . ILE A 1 97 ? 2.280 1.735 7.772 1.00 95.69 97 ILE A O 1
ATOM 752 N N . HIS A 1 98 ? 3.386 0.432 6.320 1.00 96.00 98 HIS A N 1
ATOM 753 C CA . HIS A 1 98 ? 2.172 -0.150 5.756 1.00 96.00 98 HIS A CA 1
ATOM 754 C C . HIS A 1 98 ? 1.332 -0.858 6.822 1.00 96.00 98 HIS A C 1
ATOM 756 O O . HIS A 1 98 ? 0.129 -0.629 6.909 1.00 96.00 98 HIS A O 1
ATOM 762 N N . ARG A 1 99 ? 1.962 -1.675 7.672 1.00 95.44 99 ARG A N 1
ATOM 763 C CA . ARG A 1 99 ? 1.266 -2.405 8.743 1.00 95.44 99 ARG A CA 1
ATOM 764 C C . ARG A 1 99 ? 0.593 -1.470 9.748 1.00 95.44 99 ARG A C 1
ATOM 766 O O . ARG A 1 99 ? -0.546 -1.723 10.126 1.00 95.44 99 ARG A O 1
ATOM 773 N N . ILE A 1 100 ? 1.276 -0.398 10.155 1.00 96.06 100 ILE A N 1
ATOM 774 C CA . ILE A 1 100 ? 0.720 0.611 11.068 1.00 96.06 100 ILE A CA 1
ATOM 775 C C . ILE A 1 100 ? -0.479 1.305 10.418 1.00 96.06 100 ILE A C 1
ATOM 777 O O . ILE A 1 100 ? -1.544 1.385 11.022 1.00 96.06 100 ILE A O 1
ATOM 781 N N . ASN A 1 101 ? -0.345 1.742 9.167 1.00 95.62 101 ASN A N 1
ATOM 782 C CA . ASN A 1 101 ? -1.424 2.448 8.485 1.00 95.62 101 ASN A CA 1
ATOM 783 C C . ASN A 1 101 ? -2.647 1.547 8.236 1.00 95.62 101 ASN A C 1
ATOM 785 O O . ASN A 1 101 ? -3.777 2.016 8.348 1.00 95.62 101 ASN A O 1
ATOM 789 N N . ILE A 1 102 ? -2.447 0.256 7.940 1.00 94.56 102 ILE A N 1
ATOM 790 C CA . ILE A 1 102 ? -3.545 -0.723 7.857 1.00 94.56 102 ILE A CA 1
ATOM 791 C C . ILE A 1 102 ? -4.258 -0.842 9.205 1.00 94.56 102 ILE A C 1
ATOM 793 O O . ILE A 1 102 ? -5.486 -0.810 9.247 1.00 94.56 102 ILE A O 1
ATOM 797 N N . GLN A 1 103 ? -3.503 -0.946 10.300 1.00 94.19 103 GLN A N 1
ATOM 798 C CA . GLN A 1 103 ? -4.080 -1.044 11.638 1.00 94.19 103 GLN A CA 1
ATOM 799 C C . GLN A 1 103 ? -4.906 0.198 11.984 1.00 94.19 103 GLN A C 1
ATOM 801 O O . GLN A 1 103 ? -6.047 0.059 12.420 1.00 94.19 103 GLN A O 1
ATOM 806 N N . ASN A 1 104 ? -4.366 1.393 11.732 1.00 93.94 104 ASN A N 1
ATOM 807 C CA . ASN A 1 104 ? -5.073 2.652 11.965 1.00 93.94 104 ASN A CA 1
ATOM 808 C C . ASN A 1 104 ? -6.370 2.709 11.155 1.00 93.94 104 ASN A C 1
ATOM 810 O O . ASN A 1 104 ? -7.427 2.971 11.715 1.00 93.94 104 ASN A O 1
ATOM 814 N N . ARG A 1 105 ? -6.326 2.322 9.874 1.00 90.94 105 ARG A N 1
ATOM 815 C CA . ARG A 1 105 ? -7.523 2.277 9.031 1.00 90.94 105 ARG A CA 1
ATOM 816 C C . ARG A 1 105 ? -8.609 1.345 9.582 1.00 90.94 105 ARG A C 1
ATOM 818 O O . ARG A 1 105 ? -9.779 1.706 9.557 1.00 90.94 105 ARG A O 1
ATOM 825 N N . ILE A 1 106 ? -8.247 0.159 10.081 1.00 90.62 106 ILE A N 1
ATOM 826 C CA . ILE A 1 106 ? -9.217 -0.778 10.683 1.00 90.62 106 ILE A CA 1
ATOM 827 C C . ILE A 1 106 ? -9.847 -0.169 11.936 1.00 90.62 106 ILE A C 1
ATOM 829 O O . ILE A 1 106 ? -11.046 -0.319 12.169 1.00 90.62 106 ILE A O 1
ATOM 833 N N . VAL A 1 107 ? -9.030 0.478 12.763 1.00 91.12 107 VAL A N 1
ATOM 834 C CA . VAL A 1 107 ? -9.480 1.134 13.988 1.00 91.12 107 VAL A CA 1
ATOM 835 C C . VAL A 1 107 ? -10.462 2.259 13.646 1.00 91.12 107 VAL A C 1
ATOM 837 O O . VAL A 1 107 ? -11.581 2.249 14.157 1.00 91.12 107 VAL A O 1
ATOM 840 N N . ASP A 1 108 ? -10.111 3.133 12.704 1.00 89.00 108 ASP A N 1
ATOM 841 C CA . ASP A 1 108 ? -10.969 4.225 12.2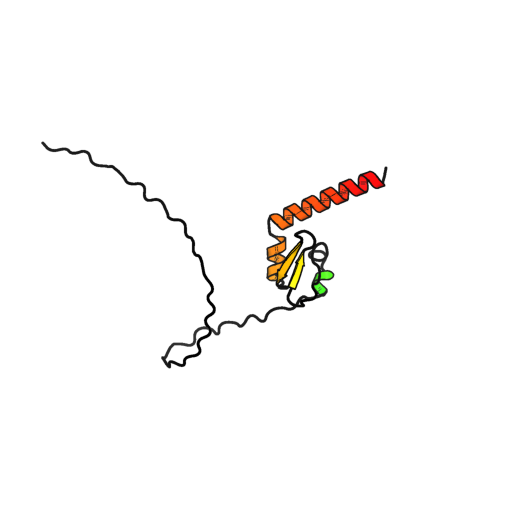30 1.00 89.00 108 ASP A CA 1
ATOM 842 C C . ASP A 1 108 ? -12.297 3.708 11.652 1.00 89.00 108 ASP A C 1
ATOM 844 O O . ASP A 1 108 ? -13.373 4.215 11.977 1.00 89.00 108 ASP A O 1
ATOM 848 N N . GLU A 1 109 ? -12.254 2.652 10.833 1.00 88.94 109 GLU A N 1
ATOM 849 C CA . GLU A 1 109 ? -13.459 2.043 10.259 1.00 88.94 109 GLU A CA 1
ATOM 850 C C . GLU A 1 109 ? -14.384 1.452 11.334 1.00 88.94 109 GLU A C 1
ATOM 852 O O . GLU A 1 109 ? -15.607 1.563 11.212 1.00 88.94 109 GLU A O 1
ATOM 857 N N . LYS A 1 110 ? -13.828 0.864 12.401 1.00 88.06 110 LYS A N 1
ATOM 858 C CA . LYS A 1 110 ? -14.611 0.377 13.548 1.00 88.06 110 LYS A CA 1
ATOM 859 C C . LYS A 1 110 ? -15.255 1.526 14.316 1.00 88.06 110 LYS A C 1
ATOM 861 O O . LYS A 1 110 ? -16.450 1.457 14.593 1.00 88.06 110 LYS A O 1
ATOM 866 N N . PHE A 1 111 ? -14.488 2.578 14.610 1.00 91.31 111 PHE A N 1
ATOM 867 C CA . PHE A 1 111 ? -14.980 3.774 15.299 1.00 91.31 111 PHE A CA 1
ATOM 868 C C . PHE A 1 111 ? -16.112 4.466 14.533 1.00 91.31 111 PHE A C 1
ATOM 870 O O . PHE A 1 111 ? -17.056 4.955 15.151 1.00 91.31 111 PHE A O 1
ATOM 877 N N . ARG A 1 112 ? -16.053 4.472 13.197 1.00 89.38 112 ARG A N 1
ATOM 878 C CA . ARG A 1 112 ? -17.124 5.026 12.363 1.00 89.38 112 ARG A CA 1
ATOM 879 C C . ARG A 1 112 ? -18.411 4.202 12.452 1.00 89.38 112 ARG A C 1
ATOM 881 O O . ARG A 1 112 ? -19.471 4.767 12.691 1.00 89.38 112 ARG A O 1
ATOM 888 N N . LYS A 1 113 ? -18.320 2.876 12.305 1.00 86.19 113 LYS A N 1
ATOM 889 C CA . LYS A 1 113 ? -19.504 1.997 12.307 1.00 86.19 113 LYS A CA 1
ATOM 890 C C . LYS A 1 113 ? -20.260 2.021 13.635 1.00 86.19 113 LYS A C 1
ATOM 892 O O . LYS A 1 113 ? -21.476 2.134 13.631 1.00 86.19 113 LYS A O 1
ATOM 897 N N . GLN A 1 114 ? -19.549 2.010 14.763 1.00 87.38 114 GLN A N 1
ATOM 898 C CA . GLN A 1 114 ? -20.192 2.041 16.087 1.00 87.38 114 GLN A CA 1
ATOM 899 C C . GLN A 1 114 ? -20.993 3.327 16.372 1.00 87.38 114 GLN A C 1
ATOM 901 O O . GLN A 1 114 ? -21.786 3.343 17.308 1.00 87.38 114 GLN A O 1
ATOM 906 N N . TYR A 1 115 ? -20.731 4.422 15.647 1.00 87.50 115 TYR A N 1
ATOM 907 C CA . TYR A 1 115 ? -21.438 5.691 15.834 1.00 87.50 115 TYR A CA 1
ATOM 908 C C . TYR A 1 115 ? -22.665 5.795 14.927 1.00 87.50 115 TYR A C 1
ATOM 910 O O . TYR A 1 115 ? -23.645 6.415 15.305 1.00 87.50 115 TYR A O 1
ATOM 918 N N . GLU A 1 116 ? -22.617 5.173 13.751 1.00 86.19 116 GLU A N 1
ATOM 919 C CA . GLU A 1 116 ? -23.730 5.159 12.797 1.00 86.19 116 GLU A CA 1
ATOM 920 C C . GLU A 1 116 ? -24.846 4.175 13.201 1.00 86.19 116 GLU A C 1
ATOM 922 O O . GLU A 1 116 ? -25.989 4.330 12.789 1.00 86.19 116 GLU A O 1
ATOM 927 N N . GLU A 1 117 ? -24.530 3.185 14.041 1.00 75.94 117 GLU A N 1
ATOM 928 C CA . GLU A 1 117 ? -25.476 2.191 14.577 1.00 75.94 117 GLU A CA 1
ATOM 929 C C . GLU A 1 117 ? -26.136 2.602 15.912 1.00 75.94 117 GLU A C 1
ATOM 931 O O . GLU A 1 117 ? -26.851 1.798 16.515 1.00 75.94 117 GLU A O 1
ATOM 936 N N . ARG A 1 118 ? -25.894 3.824 16.400 1.00 61.84 118 ARG A N 1
ATOM 937 C CA . ARG A 1 118 ? -26.470 4.366 17.641 1.00 61.84 118 ARG A CA 1
ATOM 938 C C . ARG A 1 118 ? -27.443 5.498 17.333 1.00 61.84 118 ARG A C 1
ATOM 940 O O . ARG A 1 118 ? -28.483 5.545 18.025 1.00 61.84 118 ARG A O 1
#

Secondary structure (DSSP, 8-state):
------------PPP-----------------------PPP----PPPPP-GGGGTSHHHHTTEEE-SSTTEEEETTTTEEEE--HHHHHHHHTSHHHHHHHHHHHHHHHHHHHHHT-

pLDDT: mean 78.22, std 17.04, range [44.06, 96.5]

Solvent-accessible surface area (backbone atoms only — not comparable to full-atom values): 7841 Å² total; per-residue (Å²): 135,90,82,85,90,83,80,86,77,78,84,82,76,86,74,87,86,74,81,78,76,77,81,80,84,79,89,77,91,78,92,71,95,68,98,64,80,87,68,80,78,81,77,80,77,74,85,48,59,52,57,73,67,47,58,70,35,79,91,35,36,85,37,49,39,88,46,94,50,56,49,31,30,31,31,69,66,71,71,42,77,45,63,24,34,75,67,48,53,57,53,49,65,68,33,68,67,43,49,51,39,50,51,50,51,56,51,52,54,50,60,52,51,65,60,76,78,106

Radius of gyration: 26.79 Å; Cα contacts (8 Å, |Δi|>4): 77; chains: 1; bounding box: 92×25×66 Å

Organism: Dufourea novaeangliae (NCBI:txid178035)